Protein AF-I0FER2-F1 (afdb_monomer_lite)

Structure (mmCIF, N/CA/C/O backbone):
data_AF-I0FER2-F1
#
_entry.id   AF-I0FER2-F1
#
loop_
_atom_site.group_PDB
_atom_site.id
_atom_site.type_symbol
_atom_site.label_atom_id
_atom_site.label_alt_id
_atom_site.label_comp_id
_atom_site.label_asym_id
_atom_site.label_entity_id
_atom_site.label_seq_id
_atom_site.pdbx_PDB_ins_code
_atom_site.Cartn_x
_atom_site.Cartn_y
_atom_site.Cartn_z
_atom_site.occupancy
_atom_site.B_iso_or_equiv
_atom_site.auth_seq_id
_atom_site.auth_comp_id
_atom_site.auth_asym_id
_atom_site.auth_atom_id
_atom_site.pdbx_PDB_model_num
ATOM 1 N N . MET A 1 1 ? 1.197 3.635 -14.379 1.00 83.00 1 MET A N 1
ATOM 2 C CA . MET A 1 1 ? 1.436 2.312 -13.748 1.00 83.00 1 MET A CA 1
ATOM 3 C C . MET A 1 1 ? 2.506 1.450 -14.440 1.00 83.00 1 MET A C 1
ATOM 5 O O . MET A 1 1 ? 2.656 0.295 -14.073 1.00 83.00 1 MET A O 1
ATOM 9 N N . ARG A 1 2 ? 3.299 1.958 -15.402 1.00 93.88 2 ARG A N 1
ATOM 10 C CA . ARG A 1 2 ? 4.277 1.117 -16.122 1.00 93.88 2 ARG A CA 1
ATOM 11 C C . ARG A 1 2 ? 5.382 0.567 -15.209 1.00 93.88 2 ARG A C 1
ATOM 13 O O . ARG A 1 2 ? 5.613 -0.628 -15.238 1.00 93.88 2 ARG A O 1
ATOM 20 N N . GLY A 1 3 ? 5.985 1.394 -14.353 1.00 94.81 3 GLY A N 1
ATOM 21 C CA . GLY A 1 3 ? 7.067 0.962 -13.454 1.00 94.81 3 GLY A CA 1
ATOM 22 C C . GLY A 1 3 ? 6.658 0.003 -12.330 1.00 94.81 3 GLY A C 1
ATOM 23 O O . GLY A 1 3 ? 7.526 -0.592 -11.712 1.00 94.81 3 GLY A O 1
ATOM 24 N N . MET A 1 4 ? 5.356 -0.164 -12.075 1.00 94.69 4 MET A N 1
ATOM 25 C CA . MET A 1 4 ? 4.829 -1.093 -11.060 1.00 94.69 4 MET A CA 1
ATOM 26 C C . MET A 1 4 ? 4.282 -2.385 -11.677 1.00 94.69 4 MET A C 1
ATOM 28 O O . MET A 1 4 ? 3.968 -3.330 -10.962 1.00 94.69 4 MET A O 1
ATOM 32 N N . ALA A 1 5 ? 4.112 -2.424 -13.001 1.00 96.56 5 ALA A N 1
ATOM 33 C CA . ALA A 1 5 ? 3.543 -3.571 -13.688 1.00 96.56 5 ALA A CA 1
ATOM 34 C C . ALA A 1 5 ? 4.610 -4.645 -13.926 1.00 96.56 5 ALA A C 1
ATOM 36 O O . ALA A 1 5 ? 5.743 -4.341 -14.306 1.00 96.56 5 ALA A O 1
ATOM 37 N N . LYS A 1 6 ? 4.225 -5.919 -13.796 1.00 95.56 6 LYS A N 1
ATOM 38 C CA . LYS A 1 6 ? 5.076 -7.043 -14.203 1.00 95.56 6 LYS A CA 1
ATOM 39 C C . LYS A 1 6 ? 5.451 -6.892 -15.684 1.00 95.56 6 LYS A C 1
ATOM 41 O O . LYS A 1 6 ? 4.578 -6.728 -16.531 1.00 95.56 6 LYS A O 1
ATOM 46 N N . GLY A 1 7 ? 6.749 -6.925 -15.990 1.00 93.00 7 GLY A N 1
ATOM 47 C CA . GLY A 1 7 ? 7.263 -6.723 -17.353 1.00 93.00 7 GLY A CA 1
ATOM 48 C C . GLY A 1 7 ?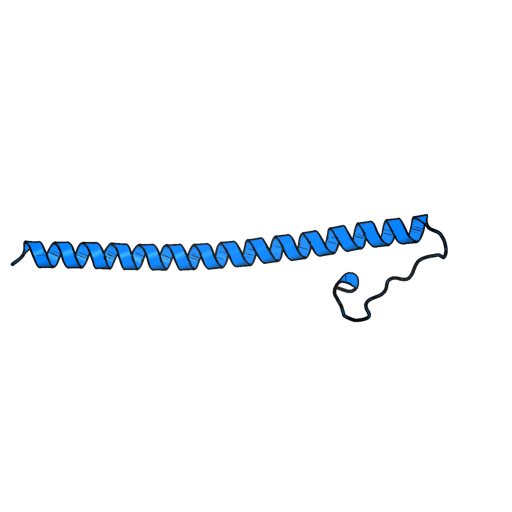 7.209 -5.274 -17.857 1.00 93.00 7 GLY A C 1
ATOM 49 O O . GLY A 1 7 ? 7.494 -5.026 -19.028 1.00 93.00 7 GLY A O 1
ATOM 50 N N . GLY A 1 8 ? 6.858 -4.310 -17.003 1.00 93.38 8 GLY A N 1
ATOM 51 C CA . GLY A 1 8 ? 6.880 -2.894 -17.334 1.00 93.38 8 GLY A CA 1
ATOM 52 C C . GLY A 1 8 ? 8.299 -2.388 -17.581 1.00 93.38 8 GLY A C 1
ATOM 53 O O . GLY A 1 8 ? 9.181 -2.541 -16.741 1.00 93.38 8 GLY A O 1
ATOM 54 N N . LYS A 1 9 ? 8.520 -1.780 -18.747 1.00 92.25 9 LYS A N 1
ATOM 55 C CA . LYS A 1 9 ? 9.812 -1.224 -19.165 1.00 92.25 9 LYS A CA 1
ATOM 56 C C . LYS A 1 9 ? 9.614 0.165 -19.752 1.00 92.25 9 LYS A C 1
ATOM 58 O O . LYS A 1 9 ? 8.535 0.481 -20.259 1.00 92.25 9 LYS A O 1
ATOM 63 N N . PHE A 1 10 ? 10.667 0.966 -19.691 1.00 92.38 10 PHE A N 1
ATOM 64 C CA . PHE A 1 10 ? 10.732 2.289 -20.294 1.00 92.38 10 PHE A CA 1
ATOM 65 C C . PHE A 1 10 ? 11.813 2.278 -21.369 1.00 92.38 10 PHE A C 1
ATOM 67 O O . PHE A 1 10 ? 12.888 1.721 -21.158 1.00 92.38 10 PHE A O 1
ATOM 74 N N . ALA A 1 11 ? 11.510 2.863 -22.524 1.00 91.81 11 ALA A N 1
ATOM 75 C CA . ALA A 1 11 ? 12.512 3.081 -23.553 1.00 91.81 11 ALA A CA 1
ATOM 76 C C . ALA A 1 11 ? 13.443 4.218 -23.113 1.00 91.81 11 ALA A C 1
ATOM 78 O O . ALA A 1 11 ? 12.979 5.251 -22.630 1.00 91.81 11 ALA A O 1
ATOM 79 N N . ALA A 1 12 ? 14.744 4.025 -23.294 1.00 90.81 12 ALA A N 1
ATOM 80 C CA . ALA A 1 12 ? 15.772 5.023 -23.042 1.00 90.81 12 ALA A CA 1
ATOM 81 C C . ALA A 1 12 ? 16.840 4.912 -24.133 1.00 90.81 12 ALA A C 1
ATOM 83 O O . ALA A 1 12 ? 17.040 3.837 -24.704 1.00 90.81 12 ALA A O 1
ATOM 84 N N . LYS A 1 13 ? 17.526 6.020 -24.431 1.00 90.00 13 LYS A N 1
ATOM 85 C CA . LYS A 1 13 ? 18.742 5.966 -25.251 1.00 90.00 13 LYS A CA 1
ATOM 86 C C . LYS A 1 13 ? 19.811 5.156 -24.510 1.00 90.00 13 LYS A C 1
ATOM 88 O O . LYS A 1 13 ? 19.799 5.114 -23.281 1.00 90.00 13 LYS A O 1
ATOM 93 N N . ASN A 1 14 ? 20.726 4.531 -25.254 1.00 86.38 14 ASN A N 1
ATOM 94 C CA . ASN A 1 14 ? 21.822 3.738 -24.690 1.00 86.38 14 ASN A CA 1
ATOM 95 C C . ASN A 1 14 ? 22.935 4.642 -24.130 1.00 86.38 14 ASN A C 1
ATOM 97 O O . ASN A 1 14 ? 24.054 4.672 -24.631 1.00 86.38 14 ASN A O 1
ATOM 101 N N . GLU A 1 15 ? 22.576 5.445 -23.136 1.00 92.00 15 GLU A N 1
ATOM 102 C CA . GLU A 1 15 ? 23.453 6.356 -22.417 1.00 92.00 15 GLU A CA 1
ATOM 103 C C . GLU A 1 15 ? 23.047 6.363 -20.939 1.00 92.00 15 GLU A C 1
ATOM 105 O O . GLU A 1 15 ? 21.861 6.349 -20.589 1.00 92.00 15 GLU A O 1
ATOM 110 N N . GLU A 1 16 ? 24.036 6.412 -20.054 1.00 83.75 16 GLU A N 1
ATOM 111 C CA . GLU A 1 16 ? 23.829 6.269 -18.611 1.00 83.75 16 GLU A CA 1
ATOM 112 C C . GLU A 1 16 ? 22.912 7.363 -18.030 1.00 83.75 16 GLU A C 1
ATOM 114 O O . GLU A 1 16 ? 22.034 7.100 -17.205 1.00 83.75 16 GLU A O 1
ATOM 119 N N . LYS A 1 17 ? 23.035 8.597 -18.538 1.00 90.38 17 LYS A N 1
ATOM 120 C CA . LYS A 1 17 ? 22.212 9.740 -18.116 1.00 90.38 17 LYS A CA 1
ATOM 121 C C . LYS A 1 17 ? 20.717 9.515 -18.361 1.00 90.38 17 LYS A C 1
ATOM 123 O O . LYS A 1 17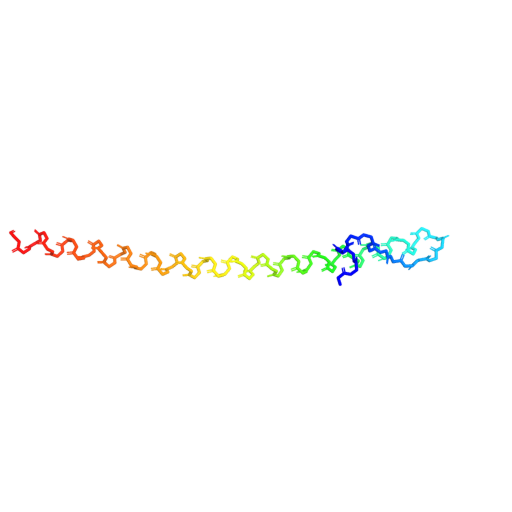 ? 19.899 9.880 -17.515 1.00 90.38 17 LYS A O 1
ATOM 128 N N . SER A 1 18 ? 20.360 8.913 -19.497 1.00 89.56 18 SER A N 1
ATOM 129 C CA . SER A 1 18 ? 18.964 8.631 -19.847 1.00 89.56 18 SER A CA 1
ATOM 130 C C . SER A 1 18 ? 18.358 7.586 -18.904 1.00 89.56 18 SER A C 1
ATOM 132 O O . SER A 1 18 ? 17.239 7.773 -18.424 1.00 89.56 18 SER A O 1
ATOM 134 N N . ALA A 1 19 ? 19.104 6.529 -18.570 1.00 90.75 19 ALA A N 1
ATOM 135 C CA . ALA A 1 19 ? 18.650 5.509 -17.625 1.00 90.75 19 ALA A CA 1
ATOM 136 C C . ALA A 1 19 ? 18.414 6.090 -16.218 1.00 90.75 19 ALA A C 1
ATOM 138 O O . ALA A 1 19 ? 17.366 5.853 -15.615 1.00 90.75 19 ALA A O 1
ATOM 139 N N . ASN A 1 20 ? 19.340 6.916 -15.725 1.00 93.50 20 ASN A N 1
ATOM 140 C CA . ASN A 1 20 ? 19.229 7.541 -14.404 1.00 93.50 20 ASN A CA 1
ATOM 141 C C . ASN A 1 20 ? 18.036 8.501 -14.307 1.00 93.50 20 ASN A C 1
ATOM 143 O O . ASN A 1 20 ? 17.297 8.470 -13.321 1.00 93.50 20 ASN A O 1
ATOM 147 N N . ALA A 1 21 ? 17.800 9.312 -15.344 1.00 93.38 21 ALA A N 1
ATOM 148 C CA . ALA A 1 21 ? 16.653 10.215 -15.390 1.00 93.38 21 ALA A CA 1
ATOM 149 C C . ALA A 1 21 ? 15.318 9.451 -15.356 1.00 93.38 21 ALA A C 1
ATOM 151 O O . ALA A 1 21 ? 14.429 9.784 -14.569 1.00 93.38 21 ALA A O 1
ATOM 152 N N . VAL A 1 22 ? 15.192 8.390 -16.162 1.00 94.06 22 VAL A N 1
ATOM 153 C CA . VAL A 1 22 ? 13.999 7.532 -16.179 1.00 94.06 22 VAL A CA 1
ATOM 154 C C . VAL A 1 22 ? 13.782 6.881 -14.813 1.00 94.06 22 VAL A C 1
ATOM 156 O O . VAL A 1 22 ? 12.683 6.967 -14.266 1.00 94.06 22 VAL A O 1
ATOM 159 N N . ASN A 1 23 ? 14.823 6.294 -14.221 1.00 93.25 23 ASN A N 1
ATOM 160 C CA . ASN A 1 23 ? 14.727 5.638 -12.918 1.00 93.25 23 ASN A CA 1
ATOM 161 C C . ASN A 1 23 ? 14.305 6.611 -11.809 1.00 93.25 23 ASN A C 1
ATOM 163 O O . ASN A 1 23 ? 13.431 6.278 -11.010 1.00 93.25 23 ASN A O 1
ATOM 167 N N . GLY A 1 24 ? 14.859 7.827 -11.792 1.00 95.44 24 GLY A N 1
ATOM 168 C CA . GLY A 1 24 ? 14.498 8.850 -10.809 1.00 95.44 24 GLY A CA 1
ATOM 169 C C . GLY A 1 24 ? 13.026 9.263 -10.893 1.00 95.44 24 GLY A C 1
ATOM 170 O O . GLY A 1 24 ? 12.329 9.307 -9.876 1.00 95.44 24 GLY A O 1
ATOM 171 N N . VAL A 1 25 ? 12.520 9.504 -12.108 1.00 94.62 25 VAL A N 1
ATOM 172 C CA . VAL A 1 25 ? 11.105 9.855 -12.322 1.00 94.62 25 VAL A CA 1
ATOM 173 C C . VAL A 1 25 ? 10.189 8.704 -11.918 1.00 94.62 25 VAL A C 1
ATOM 175 O O . VAL A 1 25 ? 9.192 8.921 -11.226 1.00 94.62 25 VAL A O 1
ATOM 178 N N . VAL A 1 26 ? 10.532 7.475 -12.312 1.00 95.75 26 VAL A N 1
ATOM 179 C CA . VAL A 1 26 ? 9.738 6.285 -11.990 1.00 95.75 26 VAL A CA 1
ATOM 180 C C . VAL A 1 26 ? 9.698 6.056 -10.483 1.00 95.75 26 VAL A C 1
ATOM 182 O O . VAL A 1 26 ? 8.608 5.907 -9.935 1.00 95.75 26 VAL A O 1
ATOM 185 N N . ALA A 1 27 ? 10.843 6.098 -9.800 1.00 96.56 27 ALA A N 1
ATOM 186 C CA . ALA A 1 27 ? 10.910 5.932 -8.351 1.00 96.56 27 ALA A CA 1
ATOM 187 C C . ALA A 1 27 ? 10.084 6.999 -7.617 1.00 96.56 27 ALA A C 1
ATOM 189 O O . ALA A 1 27 ? 9.291 6.670 -6.736 1.00 96.56 27 ALA A O 1
ATOM 190 N N . SER A 1 28 ? 10.193 8.269 -8.024 1.00 97.31 28 SER A N 1
ATOM 191 C CA . SER A 1 28 ? 9.408 9.364 -7.440 1.00 97.31 28 SER A CA 1
ATOM 192 C C . SER A 1 28 ? 7.902 9.158 -7.626 1.00 97.31 28 SER A C 1
ATOM 194 O O . SER A 1 28 ? 7.129 9.294 -6.676 1.00 97.31 28 SER A O 1
ATOM 196 N N . ALA A 1 29 ? 7.473 8.775 -8.833 1.00 96.50 29 ALA A N 1
ATOM 197 C CA . ALA A 1 29 ? 6.066 8.527 -9.128 1.00 96.50 29 ALA A CA 1
ATOM 198 C C . ALA A 1 29 ? 5.505 7.344 -8.323 1.00 96.50 29 ALA A C 1
ATOM 200 O O . ALA A 1 29 ? 4.427 7.460 -7.739 1.00 96.50 29 ALA A O 1
ATOM 201 N N . VAL A 1 30 ? 6.239 6.229 -8.255 1.00 96.94 30 VAL A N 1
ATOM 202 C CA . VAL A 1 30 ? 5.833 5.042 -7.484 1.00 96.94 30 VAL A CA 1
ATOM 203 C C . VAL A 1 30 ? 5.741 5.365 -5.996 1.00 96.94 30 VAL A C 1
ATOM 205 O O . VAL A 1 30 ? 4.728 5.053 -5.368 1.00 96.94 30 VAL A O 1
ATOM 208 N N . ASN A 1 31 ? 6.738 6.062 -5.447 1.00 98.00 31 ASN A N 1
ATOM 209 C CA . ASN A 1 31 ? 6.744 6.451 -4.038 1.00 98.00 31 ASN A CA 1
ATOM 210 C C . ASN A 1 31 ? 5.567 7.363 -3.688 1.00 98.00 31 ASN A C 1
ATOM 212 O O . ASN A 1 31 ? 4.934 7.162 -2.652 1.00 98.00 31 ASN A O 1
ATOM 216 N N . LYS A 1 32 ? 5.230 8.335 -4.545 1.00 97.81 32 LYS A N 1
ATOM 217 C CA . LYS A 1 32 ? 4.067 9.211 -4.329 1.00 97.81 32 LYS A CA 1
ATOM 218 C C . LYS A 1 32 ? 2.758 8.427 -4.305 1.00 97.81 32 LYS A C 1
ATOM 220 O O . LYS A 1 32 ? 1.989 8.583 -3.364 1.00 97.81 32 LYS A O 1
ATOM 225 N N . VAL A 1 33 ? 2.531 7.553 -5.290 1.00 96.94 33 VAL A N 1
ATOM 226 C CA . VAL A 1 33 ? 1.308 6.733 -5.360 1.00 96.94 33 VAL A CA 1
ATOM 227 C C . VAL A 1 33 ? 1.172 5.841 -4.128 1.00 96.94 33 VAL A C 1
ATOM 229 O O . VAL A 1 33 ? 0.111 5.816 -3.506 1.00 96.94 33 VAL A O 1
ATOM 232 N N . LEU A 1 34 ? 2.247 5.146 -3.742 1.00 97.81 34 LEU A N 1
ATOM 233 C CA . LEU A 1 34 ? 2.230 4.281 -2.565 1.00 97.81 34 LEU A CA 1
ATOM 234 C C . LEU A 1 34 ? 1.986 5.085 -1.282 1.00 97.81 34 LEU A C 1
ATOM 236 O O . LEU A 1 34 ? 1.180 4.676 -0.453 1.00 97.81 34 LEU A O 1
ATOM 240 N N . SER A 1 35 ? 2.622 6.249 -1.140 1.00 98.38 35 SER A N 1
ATOM 241 C CA . SER A 1 35 ? 2.448 7.113 0.035 1.00 98.38 35 SER A CA 1
ATOM 242 C C . SER A 1 35 ? 1.005 7.594 0.174 1.00 98.38 35 SER A C 1
ATOM 244 O O . SER A 1 35 ? 0.432 7.518 1.259 1.00 98.38 35 SER A O 1
ATOM 246 N N . THR A 1 36 ? 0.385 8.034 -0.924 1.00 98.31 36 THR A N 1
ATOM 247 C CA . THR A 1 36 ? -1.029 8.430 -0.932 1.00 98.31 36 THR A CA 1
ATOM 248 C C . THR A 1 36 ? -1.942 7.262 -0.563 1.00 98.31 36 THR A C 1
ATOM 250 O O . THR A 1 36 ? -2.847 7.438 0.250 1.00 98.31 36 THR A O 1
ATOM 253 N N . LEU A 1 37 ? -1.688 6.066 -1.104 1.00 98.44 37 LEU A N 1
ATOM 254 C CA . LEU A 1 37 ? -2.471 4.874 -0.775 1.00 98.44 37 LEU A CA 1
ATOM 255 C C . LEU A 1 37 ? -2.351 4.505 0.711 1.00 98.44 37 LEU A C 1
ATOM 257 O O . LEU A 1 37 ? -3.360 4.241 1.358 1.00 98.44 37 LEU A O 1
ATOM 261 N N . VAL A 1 38 ? -1.137 4.539 1.267 1.00 98.50 38 VAL A N 1
ATOM 262 C CA . VAL A 1 38 ? -0.888 4.264 2.691 1.00 98.50 38 VAL A CA 1
ATOM 263 C C . VAL A 1 38 ? -1.627 5.260 3.584 1.00 98.50 38 VAL A C 1
ATOM 265 O O . VAL A 1 38 ? -2.246 4.847 4.563 1.00 98.50 38 VAL A O 1
ATOM 268 N N . ILE A 1 39 ? -1.605 6.554 3.248 1.00 98.44 39 ILE A N 1
ATOM 269 C CA . ILE A 1 39 ? -2.344 7.581 3.997 1.00 98.44 39 ILE A CA 1
ATOM 270 C C . ILE A 1 39 ? -3.852 7.324 3.917 1.00 98.44 39 ILE A C 1
ATOM 272 O O . ILE A 1 39 ? -4.522 7.349 4.944 1.00 98.44 39 ILE A O 1
ATOM 276 N N . GLY A 1 40 ? -4.383 7.027 2.728 1.00 98.50 40 GLY A N 1
ATOM 277 C CA . GLY A 1 40 ? -5.806 6.727 2.553 1.00 98.50 40 GLY A CA 1
ATOM 278 C C . GLY A 1 40 ? -6.264 5.527 3.385 1.00 98.50 40 GLY A C 1
ATOM 279 O O . GLY A 1 40 ? -7.279 5.605 4.073 1.00 98.50 40 GLY A O 1
ATOM 280 N N . ILE A 1 41 ? -5.482 4.442 3.383 1.00 98.62 41 ILE A N 1
ATOM 281 C CA . ILE A 1 41 ? -5.755 3.254 4.203 1.00 98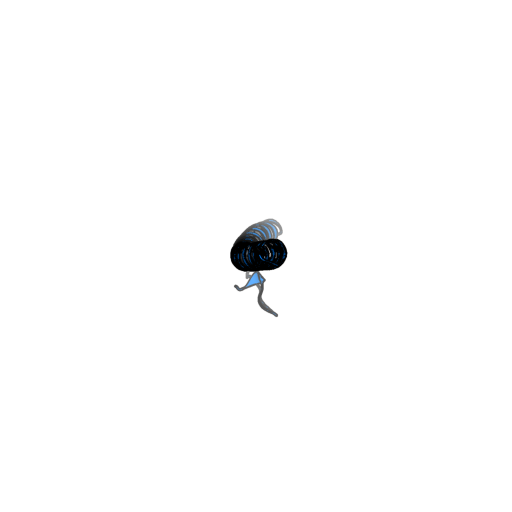.62 41 ILE A CA 1
ATOM 282 C C . ILE A 1 41 ? -5.706 3.606 5.691 1.00 98.62 41 ILE A C 1
ATOM 284 O O . ILE A 1 41 ? -6.622 3.243 6.425 1.00 98.62 41 ILE A O 1
ATOM 288 N N . ARG A 1 42 ? -4.673 4.331 6.139 1.00 98.50 42 ARG A N 1
ATOM 289 C CA . ARG A 1 42 ? -4.532 4.723 7.546 1.00 98.50 42 ARG A CA 1
ATOM 290 C C . ARG A 1 42 ? -5.714 5.565 8.010 1.00 98.50 42 ARG A C 1
ATOM 292 O O . ARG A 1 42 ? -6.308 5.228 9.021 1.00 98.50 42 ARG A O 1
ATOM 299 N N . ASN A 1 43 ? -6.106 6.578 7.239 1.00 98.56 43 ASN A N 1
ATOM 300 C CA . ASN A 1 43 ? -7.251 7.422 7.574 1.00 98.56 43 ASN A CA 1
ATOM 301 C C . ASN A 1 43 ? -8.531 6.590 7.732 1.00 98.56 43 ASN A C 1
ATOM 303 O O . ASN A 1 43 ? -9.272 6.781 8.692 1.00 98.56 43 ASN A O 1
ATOM 307 N N . ARG A 1 44 ? -8.764 5.624 6.832 1.00 98.56 44 ARG A N 1
ATOM 308 C CA . ARG A 1 44 ? -9.942 4.755 6.914 1.00 98.56 44 ARG A CA 1
ATOM 309 C C . ARG A 1 44 ? -9.909 3.822 8.126 1.00 98.56 44 ARG A C 1
ATOM 311 O O . ARG A 1 44 ? -10.941 3.596 8.752 1.00 98.56 44 ARG A O 1
ATOM 318 N N . VAL A 1 45 ? -8.741 3.274 8.453 1.00 98.56 45 VAL A N 1
ATOM 319 C CA . VAL A 1 45 ? -8.551 2.458 9.660 1.00 98.56 45 VAL A CA 1
ATOM 320 C C . VAL A 1 45 ? -8.762 3.307 10.916 1.00 98.56 45 VAL A C 1
ATOM 322 O O . VAL A 1 45 ? -9.479 2.881 11.816 1.00 98.56 45 VAL A O 1
ATOM 325 N N . ASP A 1 46 ? -8.211 4.520 10.957 1.00 98.56 46 ASP A N 1
ATOM 326 C CA . ASP A 1 46 ? -8.340 5.444 12.086 1.00 98.56 46 ASP A CA 1
ATOM 327 C C . ASP A 1 46 ? -9.803 5.845 12.334 1.00 98.56 46 ASP A C 1
ATOM 329 O O . ASP A 1 46 ? -10.230 5.928 13.485 1.00 98.56 46 ASP A O 1
ATOM 333 N N . GLU A 1 47 ? -10.594 6.068 11.279 1.00 98.69 47 GLU A N 1
ATOM 334 C CA . GLU A 1 47 ? -12.047 6.274 11.381 1.00 98.69 47 GLU A CA 1
ATOM 335 C C . GLU A 1 47 ? -12.741 5.079 12.046 1.00 98.69 47 GLU A C 1
ATOM 337 O O . GLU A 1 47 ? -13.443 5.255 13.042 1.00 98.69 47 GLU A O 1
ATOM 342 N N . GLY A 1 48 ? -12.490 3.862 11.554 1.00 98.38 48 GLY A N 1
ATOM 343 C CA . GLY A 1 48 ? -13.086 2.651 12.124 1.00 98.38 48 GLY A CA 1
ATOM 344 C C . GLY A 1 48 ? -12.688 2.425 13.587 1.00 98.38 48 GLY A C 1
ATOM 345 O O . GLY A 1 48 ? -13.526 2.084 14.420 1.00 98.38 48 GLY A O 1
ATOM 346 N N . LEU A 1 49 ? -11.425 2.679 13.942 1.00 98.62 49 LEU A N 1
ATOM 347 C CA . LEU A 1 49 ? -10.960 2.578 15.328 1.00 98.62 49 LEU A CA 1
ATOM 348 C C . LEU A 1 49 ? -11.620 3.619 16.245 1.00 98.62 49 LEU A C 1
ATOM 350 O O . LEU A 1 49 ? -11.910 3.314 17.403 1.00 98.62 49 LEU A O 1
ATOM 354 N N . LYS A 1 50 ? -11.892 4.836 15.755 1.00 98.25 50 LYS A N 1
ATOM 355 C CA . LYS A 1 50 ? -12.635 5.853 16.521 1.00 98.25 50 LYS A CA 1
ATOM 356 C C . LYS A 1 50 ? -14.068 5.413 16.808 1.00 98.25 50 LYS A C 1
ATOM 358 O O . LYS A 1 50 ? -14.533 5.602 17.930 1.00 98.25 50 LYS A O 1
ATOM 363 N N . GLU A 1 51 ? -14.746 4.819 15.829 1.00 98.00 51 GLU A N 1
ATOM 364 C CA . GLU A 1 51 ? -16.100 4.281 16.009 1.00 98.00 51 GLU A CA 1
ATOM 365 C C . GLU A 1 51 ? -16.122 3.160 17.053 1.00 98.00 51 GLU A C 1
ATOM 367 O O . GLU A 1 51 ? -16.923 3.210 17.987 1.00 98.00 51 GLU A O 1
ATOM 372 N N . ILE A 1 52 ? -15.185 2.208 16.965 1.00 97.62 52 ILE A N 1
ATOM 373 C CA . ILE A 1 52 ? -15.039 1.127 17.954 1.00 97.62 52 ILE A CA 1
ATOM 374 C C . ILE A 1 52 ? -14.822 1.702 19.359 1.00 97.62 52 ILE A C 1
ATOM 376 O O . ILE A 1 52 ? -15.504 1.306 20.303 1.00 97.62 52 ILE A O 1
ATOM 380 N N . ASN A 1 53 ? -13.916 2.671 19.504 1.00 97.25 53 ASN A N 1
ATOM 381 C CA . ASN A 1 53 ? -13.643 3.300 20.797 1.00 97.25 53 ASN A CA 1
ATOM 382 C C . ASN A 1 53 ? -14.870 4.016 21.379 1.00 97.25 53 ASN A C 1
ATOM 384 O O . ASN A 1 53 ? -15.073 3.979 22.593 1.00 97.25 53 ASN A O 1
ATOM 388 N N . LYS A 1 54 ? -15.699 4.646 20.537 1.00 96.75 54 LYS A N 1
ATOM 389 C CA . LYS A 1 54 ? -16.947 5.281 20.975 1.00 96.75 54 LYS A CA 1
ATOM 390 C C . LYS A 1 54 ? -17.927 4.246 21.530 1.00 96.75 54 LYS A C 1
ATOM 392 O O . LYS A 1 54 ? -18.388 4.407 22.656 1.00 96.75 54 LYS A O 1
ATOM 397 N N . VAL A 1 55 ? -18.187 3.177 20.776 1.00 96.38 55 VAL A N 1
ATOM 398 C CA . VAL A 1 55 ? -19.104 2.100 21.189 1.00 96.38 55 VAL A CA 1
ATOM 399 C C . VAL A 1 55 ? -18.635 1.450 22.493 1.00 96.38 55 VAL A C 1
ATOM 401 O O . VAL A 1 55 ? -19.427 1.268 23.413 1.00 96.38 55 VAL A O 1
ATOM 404 N N . LEU A 1 56 ? -17.336 1.163 22.626 1.00 95.88 56 LEU A N 1
ATOM 405 C CA . LEU A 1 56 ? -16.773 0.616 23.867 1.00 95.88 56 LEU A CA 1
ATOM 406 C C . LEU A 1 56 ? -16.937 1.572 25.059 1.00 95.88 56 LEU A C 1
ATOM 408 O O . LEU A 1 56 ? -17.192 1.128 26.179 1.00 95.88 56 LEU A O 1
ATOM 412 N N . GLY A 1 57 ? -16.804 2.880 24.831 1.00 94.56 57 GLY A N 1
ATOM 413 C CA . GLY A 1 57 ? -17.038 3.896 25.856 1.00 94.56 57 GLY A CA 1
ATOM 414 C C . GLY A 1 57 ? -18.493 3.943 26.331 1.00 94.56 57 GLY A C 1
ATOM 415 O O . GLY A 1 57 ? -18.732 4.041 27.534 1.00 94.56 57 GLY A O 1
ATOM 416 N N . GLU A 1 58 ? -19.448 3.839 25.406 1.00 93.75 58 GLU A N 1
ATOM 417 C CA . GLU A 1 58 ? -20.886 3.799 25.707 1.00 93.75 58 GLU A CA 1
ATOM 418 C C . GLU A 1 58 ? -21.261 2.542 26.504 1.00 93.75 58 GLU A C 1
ATOM 420 O O . GLU A 1 58 ? -21.918 2.656 27.539 1.00 93.75 58 GLU A O 1
ATOM 425 N N . ILE A 1 59 ? -20.771 1.363 26.095 1.00 91.62 59 ILE A N 1
ATOM 426 C CA . ILE A 1 59 ? -20.985 0.097 26.821 1.00 91.62 59 ILE A CA 1
ATOM 427 C C . ILE A 1 59 ? -20.489 0.219 28.264 1.00 91.62 59 ILE A C 1
ATOM 429 O O . ILE A 1 59 ? -21.240 -0.036 29.204 1.00 91.62 59 ILE A O 1
ATOM 433 N N . LYS A 1 60 ? -19.257 0.708 28.453 1.00 88.12 60 LYS A N 1
ATOM 434 C CA . LYS A 1 60 ? -18.668 0.880 29.786 1.00 88.12 60 LYS A CA 1
ATOM 435 C C . LYS A 1 60 ? -19.489 1.822 30.679 1.00 8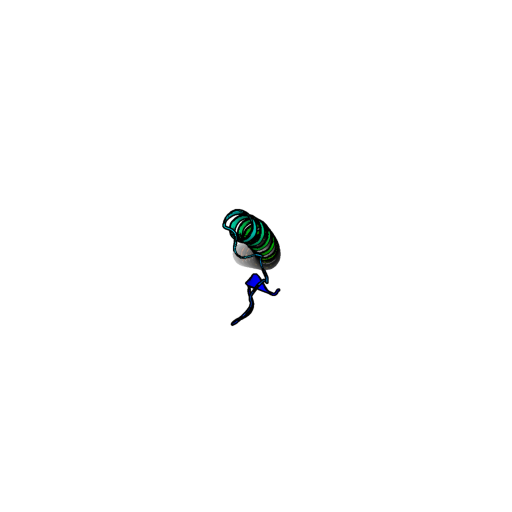8.12 60 LYS A C 1
ATOM 437 O O . LYS A 1 60 ? -19.562 1.615 31.886 1.00 88.12 60 LYS 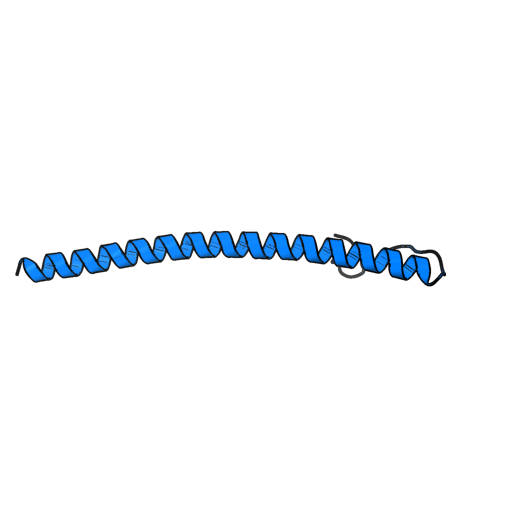A O 1
ATOM 442 N N . GLN A 1 61 ? -20.088 2.878 30.124 1.00 83.44 61 GLN A N 1
ATOM 443 C CA . GLN A 1 61 ? -20.958 3.785 30.887 1.00 83.44 61 GLN A CA 1
ATOM 444 C C . GLN A 1 61 ? -22.307 3.145 31.244 1.00 83.44 61 GLN A C 1
ATOM 446 O O . GLN A 1 61 ? -22.812 3.380 32.346 1.00 83.44 61 GLN A O 1
ATOM 451 N N . GLY A 1 62 ? -22.872 2.335 30.345 1.00 80.19 62 GLY A N 1
ATOM 452 C CA . GLY A 1 62 ? -24.090 1.560 30.592 1.00 80.19 62 GLY A CA 1
ATOM 453 C C . GLY A 1 62 ? -23.918 0.583 31.755 1.00 80.19 62 GLY A C 1
ATOM 454 O O . GLY A 1 62 ? -24.683 0.642 32.714 1.00 80.19 62 GLY A O 1
ATOM 455 N N . GLU A 1 63 ? -22.840 -0.206 31.740 1.00 79.69 63 GLU A N 1
ATOM 456 C CA . GLU A 1 63 ? -22.503 -1.153 32.817 1.00 79.69 63 GLU A CA 1
ATOM 457 C C . GLU A 1 63 ? -22.366 -0.460 34.187 1.00 79.69 63 GLU A C 1
ATOM 459 O O . GLU A 1 63 ? -22.841 -0.959 35.207 1.00 79.69 63 GLU A O 1
ATOM 464 N N . ILE A 1 64 ? -21.753 0.730 34.227 1.00 71.19 64 ILE A N 1
ATOM 465 C CA . ILE A 1 64 ? -21.627 1.518 35.465 1.00 71.19 64 ILE A CA 1
ATOM 466 C C . ILE A 1 64 ? -22.991 2.036 35.942 1.00 71.19 64 ILE A C 1
ATOM 468 O O . ILE A 1 64 ? -23.217 2.137 37.149 1.00 71.19 64 ILE A O 1
ATOM 472 N N . SER A 1 65 ? -23.883 2.401 35.019 1.00 69.62 65 SER A N 1
ATOM 473 C CA . SER A 1 65 ? -25.228 2.885 35.348 1.00 69.62 65 SER A CA 1
ATOM 474 C C . SER A 1 65 ? 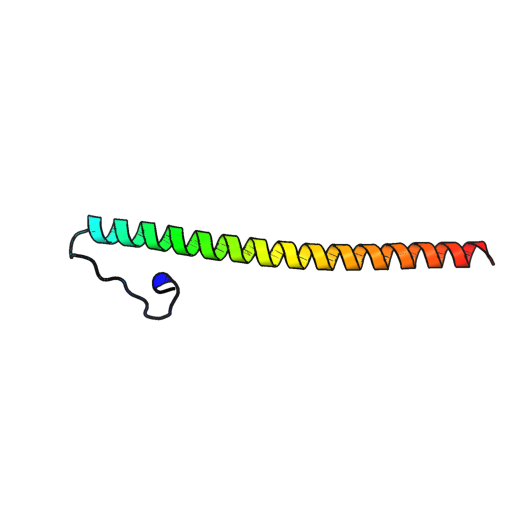-26.072 1.772 35.966 1.00 69.62 65 SER A C 1
ATOM 476 O O . SER A 1 65 ? -26.638 1.980 37.035 1.00 69.62 65 SER A O 1
ATOM 478 N N . GLU A 1 66 ? -26.069 0.582 35.358 1.00 69.75 66 GLU A N 1
ATOM 479 C CA . GLU A 1 66 ? -26.781 -0.599 35.863 1.00 69.75 66 GLU A CA 1
ATOM 480 C C . GLU A 1 66 ? -26.288 -1.020 37.254 1.00 69.75 66 GLU A C 1
ATOM 482 O O . GLU A 1 66 ? -27.096 -1.304 38.139 1.00 69.75 66 GLU A O 1
ATOM 487 N N . ALA A 1 67 ? -24.972 -0.976 37.487 1.00 65.38 67 ALA A N 1
ATOM 488 C CA . ALA A 1 67 ? -24.379 -1.300 38.783 1.00 65.38 67 ALA A CA 1
ATOM 489 C C . ALA A 1 67 ? -24.736 -0.304 39.905 1.00 65.38 67 ALA A C 1
ATOM 491 O O . ALA A 1 67 ? -24.671 -0.670 41.074 1.00 65.38 67 ALA A O 1
ATOM 492 N N . LYS A 1 68 ? -25.091 0.950 39.584 1.00 64.62 68 LYS A N 1
ATOM 493 C CA . LYS A 1 68 ? -25.486 1.969 40.579 1.00 64.62 68 LYS A CA 1
ATOM 494 C C . LYS A 1 68 ? -26.968 1.928 40.956 1.00 64.62 68 LYS A C 1
ATOM 496 O O . LYS A 1 68 ? -27.341 2.541 41.952 1.00 64.62 68 LYS A O 1
ATOM 501 N N . THR A 1 69 ? -27.803 1.280 40.148 1.00 63.75 69 THR A N 1
ATOM 502 C CA . THR A 1 69 ? -29.256 1.167 40.366 1.00 63.75 69 THR A CA 1
ATOM 503 C C . THR A 1 69 ? -29.684 -0.071 41.158 1.00 63.75 69 THR A C 1
ATOM 505 O O . THR A 1 69 ? -30.866 -0.165 41.485 1.00 63.75 69 THR A O 1
ATOM 508 N N . ASN A 1 70 ? -28.756 -0.980 41.477 1.00 50.00 70 ASN A N 1
ATOM 509 C CA . ASN A 1 70 ? -29.000 -2.197 42.262 1.00 50.00 70 ASN A CA 1
ATOM 510 C C . ASN A 1 70 ? -28.532 -2.070 43.715 1.00 50.00 70 ASN A C 1
ATOM 512 O O . ASN A 1 70 ? -27.499 -1.401 43.948 1.00 50.00 70 ASN A O 1
#

Sequence (70 aa):
MRGMAKGGKFAAKNEEKSANAVNGVVASAVNKVLSTLVIGIRNRVDEGLKEINKVLGEIKQGEISEAKTN

InterPro domains:
  IPR000680 Borrelia lipoprotein [PF00921] (2-56)

Secondary structure (DSSP, 8-state):
-GGGSTT------SSHHHHHHHHHHHHHHHHHHHHHHHHHHHHHHHHHHHHHHHHHHHHHHHHHHHHH--

Radius of gyration: 25.25 Å; chains: 1; bounding box: 53×17×68 Å

Foldseek 3Di:
DQLPDDVRDDDFPPDPVRVVVVVVVSVVVVVVVVVVVVVVVVVVVVVVVVVVVVVVVVVVVVVVVVVVVD

Organism: Borrelia crocidurae (strain Achema) (NCBI:txid1155096)

pLDDT: mean 91.37, std 10.11, range [50.0, 98.69]